Protein AF-A0A2V5XDL8-F1 (afdb_monomer_lite)

pLDDT: mean 75.23, std 17.8, range [39.53, 91.25]

Secondary structure (DSSP, 8-state):
------------------------------B-S-GGG----HHHHHHS-HHHHHHHTEEEEEEETTEEEEEESS---HHHHHHHHHHHSSEEEEEE--HHHHHHHHHHH-

Foldseek 3Di:
DDDDDDDDDDDPDPDDPPDPVDDDPPPPQAAPPALPPQAADVLQVVLDDLVLCVVQLKAFRDDDPQETEIEHQDPDPVVNQVVSCVSRVGHYDYHHYDSVNSVVVSVVND

Radius of gyration: 21.86 Å; chains: 1; bounding box: 65×61×32 Å

Sequence (110 aa):
MSNFEENSEENRGQMLRDRGFLGERAGTERRLERLAKLNVSPEALRALPSDFVRNHHILPFEVSNGTIHIATAEPGNQRVIDDIRLLSGLEVQESVASASEILEKIAECY

Structure (mmCIF, N/CA/C/O backbone):
data_AF-A0A2V5XDL8-F1
#
_entry.id   AF-A0A2V5XDL8-F1
#
loop_
_atom_site.group_PDB
_atom_site.id
_atom_site.type_symbol
_atom_site.label_atom_id
_atom_site.label_alt_id
_atom_site.label_comp_id
_atom_site.label_asym_id
_atom_site.label_entity_id
_atom_site.label_seq_id
_atom_site.pdbx_PDB_ins_code
_atom_site.Cartn_x
_atom_site.Cartn_y
_atom_site.Cartn_z
_atom_site.occupancy
_atom_site.B_iso_or_equiv
_atom_site.auth_seq_id
_atom_site.auth_comp_id
_atom_site.auth_asym_id
_atom_site.auth_atom_id
_atom_site.pdbx_PDB_model_num
ATOM 1 N N . MET A 1 1 ? -54.964 -47.892 16.749 1.00 41.00 1 MET A N 1
ATOM 2 C CA . MET A 1 1 ? -54.510 -47.479 15.407 1.00 41.00 1 MET A CA 1
ATOM 3 C C . MET A 1 1 ? -53.911 -46.086 15.586 1.00 41.00 1 MET A C 1
ATOM 5 O O . MET A 1 1 ? -54.601 -45.109 15.371 1.00 41.00 1 MET A O 1
ATOM 9 N N . SER A 1 2 ? -52.783 -45.897 16.273 1.00 40.91 2 SER A N 1
ATOM 10 C CA . SER A 1 2 ? -51.450 -46.488 16.076 1.00 40.91 2 SER A CA 1
ATOM 11 C C . SER A 1 2 ? -50.926 -46.176 14.681 1.00 40.91 2 SER A C 1
ATOM 13 O O . SER A 1 2 ? -51.146 -46.986 13.799 1.00 40.91 2 SER A O 1
ATOM 15 N N . ASN A 1 3 ? -50.257 -45.034 14.519 1.00 43.91 3 ASN A N 1
ATOM 16 C CA . ASN A 1 3 ? -49.145 -44.884 13.583 1.00 43.91 3 ASN A CA 1
ATOM 17 C C . ASN A 1 3 ? -48.053 -44.092 14.309 1.00 43.91 3 ASN A C 1
ATOM 19 O O . ASN A 1 3 ? -48.079 -42.869 14.411 1.00 43.91 3 ASN A O 1
ATOM 23 N N . PHE A 1 4 ? -47.172 -44.879 14.920 1.00 47.06 4 PHE A N 1
ATOM 24 C CA . PHE A 1 4 ? -45.780 -44.554 15.173 1.00 47.06 4 PHE A CA 1
ATOM 25 C C . PHE A 1 4 ? -45.125 -44.317 13.812 1.00 47.06 4 PHE A C 1
ATOM 27 O O . PHE A 1 4 ? -45.258 -45.180 12.952 1.00 47.06 4 PHE A O 1
ATOM 34 N N . GLU A 1 5 ? -44.416 -43.209 13.642 1.00 53.72 5 GLU A N 1
ATOM 35 C CA . GLU A 1 5 ? -43.212 -43.171 12.812 1.00 53.72 5 GLU A CA 1
ATOM 36 C C . GLU A 1 5 ? -42.315 -42.057 13.352 1.00 53.72 5 GLU A C 1
ATOM 38 O O . GLU A 1 5 ? -42.451 -40.865 13.082 1.00 53.72 5 GLU A O 1
ATOM 43 N N . GLU A 1 6 ? -41.463 -42.518 14.255 1.00 49.81 6 GLU A N 1
ATOM 44 C CA . GLU A 1 6 ? -40.260 -41.889 14.752 1.00 49.81 6 GLU A CA 1
ATOM 45 C C . GLU A 1 6 ? -39.257 -41.812 13.593 1.00 49.81 6 GLU A C 1
ATOM 47 O O . GLU A 1 6 ? -38.938 -42.823 12.976 1.00 49.81 6 GLU A O 1
ATOM 52 N N . ASN A 1 7 ? -38.771 -40.613 13.282 1.00 44.28 7 ASN A N 1
ATOM 53 C CA . ASN A 1 7 ? -37.457 -40.445 12.671 1.00 44.28 7 ASN A CA 1
ATOM 54 C C . ASN A 1 7 ? -36.854 -39.151 13.217 1.00 44.28 7 ASN A C 1
ATOM 56 O O . ASN A 1 7 ? -36.918 -38.069 12.633 1.00 44.28 7 ASN A O 1
ATOM 60 N N . SER A 1 8 ? -36.335 -39.294 14.432 1.00 54.25 8 SER A N 1
ATOM 61 C CA . SER A 1 8 ? -35.201 -38.520 14.900 1.00 54.25 8 SER A CA 1
ATOM 62 C C . SER A 1 8 ? -34.010 -38.953 14.054 1.00 54.25 8 SER A C 1
ATOM 64 O O . SER A 1 8 ? -33.738 -40.142 13.978 1.00 54.25 8 SER A O 1
ATOM 66 N N . GLU A 1 9 ? -33.334 -38.019 13.398 1.00 52.06 9 GLU A N 1
ATOM 67 C CA . GLU A 1 9 ? -31.924 -37.736 13.662 1.00 52.06 9 GLU A CA 1
ATOM 68 C C . GLU A 1 9 ? -31.346 -36.783 12.607 1.00 52.06 9 GLU A C 1
ATOM 70 O O . GLU A 1 9 ? -31.618 -36.856 11.414 1.00 52.06 9 GLU A O 1
ATOM 75 N N . GLU A 1 10 ? -30.513 -35.881 13.121 1.00 54.47 10 GLU A N 1
ATOM 76 C CA . GLU A 1 10 ? -29.357 -35.345 12.410 1.00 54.47 10 GLU A CA 1
ATOM 77 C C . GLU A 1 10 ? -29.600 -34.291 11.320 1.00 54.47 10 GLU A C 1
ATOM 79 O O . GLU A 1 10 ? -29.394 -34.490 10.129 1.00 54.47 10 GLU A O 1
ATOM 84 N N . ASN A 1 11 ? -29.877 -33.061 11.760 1.00 46.41 11 ASN A N 1
ATOM 85 C CA . ASN A 1 11 ? -29.299 -31.907 11.067 1.00 46.41 11 ASN A CA 1
ATOM 86 C C . ASN A 1 11 ? -28.782 -30.860 12.064 1.00 46.41 11 ASN A C 1
ATOM 88 O O . ASN A 1 11 ? -29.217 -29.709 12.110 1.00 46.41 11 ASN A O 1
ATOM 92 N N . ARG A 1 12 ? -27.853 -31.292 12.927 1.00 51.44 12 ARG A N 1
ATOM 93 C CA . ARG A 1 12 ? -26.982 -30.394 13.692 1.00 51.44 12 ARG A CA 1
ATOM 94 C C . ARG A 1 12 ? -25.784 -30.043 12.818 1.00 51.44 12 ARG A C 1
ATOM 96 O O . ARG A 1 12 ? -24.790 -30.752 12.795 1.00 51.44 12 ARG A O 1
ATOM 103 N N . GLY A 1 13 ? -25.902 -28.929 12.111 1.00 48.47 13 GLY A N 1
ATOM 104 C CA . GLY A 1 13 ? -24.835 -28.410 11.266 1.00 48.47 13 GLY A CA 1
ATOM 105 C C . GLY A 1 13 ? -25.162 -27.027 10.730 1.00 48.47 13 GLY A C 1
ATOM 106 O O . GLY A 1 13 ? -25.038 -26.791 9.534 1.00 48.47 13 GLY A O 1
ATOM 107 N N . GLN A 1 14 ? -25.612 -26.103 11.588 1.00 48.81 14 GLN A N 1
ATOM 108 C CA . GLN A 1 14 ? -25.700 -24.687 11.220 1.00 48.81 14 GLN A CA 1
ATOM 109 C C . GLN A 1 14 ? -24.269 -24.130 11.134 1.00 48.81 14 GLN A C 1
ATOM 111 O O . GLN A 1 14 ? -23.758 -23.487 12.047 1.00 48.81 14 GLN A O 1
ATOM 116 N N . MET A 1 15 ? -23.603 -24.465 10.033 1.00 47.53 15 MET A N 1
ATOM 117 C CA . MET A 1 15 ? -22.288 -23.994 9.646 1.00 47.53 15 MET A CA 1
ATOM 118 C C . MET A 1 15 ? -22.423 -22.524 9.234 1.00 47.53 15 MET A C 1
ATOM 120 O O . MET A 1 15 ? -23.176 -22.182 8.323 1.00 47.53 15 MET A O 1
ATOM 124 N N . LEU A 1 16 ? -21.763 -21.674 10.017 1.00 50.50 16 LEU A N 1
ATOM 125 C CA . LEU A 1 16 ? -21.296 -20.313 9.749 1.00 50.50 16 LEU A CA 1
ATOM 126 C C . LEU A 1 16 ? -21.682 -19.769 8.359 1.00 50.50 16 LEU A C 1
ATOM 128 O O . LEU A 1 16 ? -21.070 -20.099 7.342 1.00 50.50 16 LEU A O 1
ATOM 132 N N . ARG A 1 17 ? -22.697 -18.895 8.330 1.00 45.91 17 ARG A N 1
ATOM 133 C CA . ARG A 1 17 ? -22.994 -18.026 7.184 1.00 45.91 17 ARG A CA 1
ATOM 134 C C . ARG A 1 17 ? -21.937 -16.927 7.114 1.00 45.91 17 ARG A C 1
ATOM 136 O O . ARG A 1 17 ? -22.207 -15.790 7.469 1.00 45.91 17 ARG A O 1
ATOM 143 N N . ASP A 1 18 ? -20.758 -17.282 6.635 1.00 48.53 18 ASP A N 1
ATOM 144 C CA . ASP A 1 18 ? -19.711 -16.325 6.291 1.00 48.53 18 ASP A CA 1
ATOM 145 C C . ASP A 1 18 ? -19.271 -16.571 4.854 1.00 48.53 18 ASP A C 1
ATOM 147 O O . ASP A 1 18 ? -18.188 -17.075 4.588 1.00 48.53 18 ASP A O 1
ATOM 151 N N . ARG A 1 19 ? -20.176 -16.313 3.904 1.00 49.19 19 ARG A N 1
ATOM 152 C CA . ARG A 1 19 ? -19.825 -16.142 2.486 1.00 49.19 19 ARG A CA 1
ATOM 153 C C . ARG A 1 19 ? -20.785 -15.169 1.823 1.00 49.19 19 ARG A C 1
ATOM 155 O O . ARG A 1 19 ? -21.603 -15.543 0.989 1.00 49.19 19 ARG A O 1
ATOM 162 N N . GLY A 1 20 ? -20.624 -13.900 2.172 1.00 39.53 20 GLY A N 1
ATOM 163 C CA . GLY A 1 20 ? -20.898 -12.794 1.260 1.00 39.53 20 GLY A CA 1
ATOM 164 C C . GLY A 1 20 ? -19.712 -12.560 0.320 1.00 39.53 20 GLY A C 1
ATOM 165 O O . GLY A 1 20 ? -19.257 -11.436 0.203 1.00 39.53 20 GLY A O 1
ATOM 166 N N . PHE A 1 21 ? -19.172 -13.607 -0.315 1.00 49.22 21 PHE A N 1
ATOM 167 C CA . PHE A 1 21 ? -18.234 -13.448 -1.431 1.00 49.22 21 PHE A CA 1
ATOM 168 C C . PHE A 1 21 ? -19.064 -13.336 -2.712 1.00 49.22 21 PHE A C 1
ATOM 170 O O . PHE A 1 21 ? -19.317 -14.330 -3.394 1.00 49.22 21 PHE A O 1
ATOM 177 N N . LEU A 1 22 ? -19.563 -12.133 -2.994 1.00 49.00 22 LEU A N 1
ATOM 178 C CA . LEU A 1 22 ? -20.271 -11.823 -4.232 1.00 49.00 22 LEU A CA 1
ATOM 179 C C . LEU A 1 22 ? -19.849 -10.453 -4.759 1.00 49.00 22 LEU A C 1
ATOM 181 O O . LEU A 1 22 ? -20.210 -9.437 -4.181 1.00 49.00 22 LEU A O 1
ATOM 185 N N . GLY A 1 23 ? -19.197 -10.488 -5.925 1.00 43.94 23 GLY A N 1
ATOM 186 C CA . GLY A 1 23 ? -19.016 -9.362 -6.844 1.00 43.94 23 GLY A CA 1
ATOM 187 C C . GLY A 1 23 ? -17.878 -8.434 -6.419 1.00 43.94 23 GLY A C 1
ATOM 188 O O . GLY A 1 23 ? -17.832 -7.997 -5.291 1.00 43.94 23 GLY A O 1
ATOM 189 N N . GLU A 1 24 ? -16.900 -8.104 -7.248 1.00 45.88 24 GLU A N 1
ATOM 190 C CA . GLU A 1 24 ? -17.015 -7.828 -8.670 1.00 45.88 24 GLU A CA 1
ATOM 191 C C . GLU A 1 24 ? -15.778 -8.326 -9.413 1.00 45.88 24 GLU A C 1
ATOM 193 O O . GLU A 1 24 ? -14.630 -8.091 -9.045 1.00 45.88 24 GLU A O 1
ATOM 198 N N . ARG A 1 25 ? -16.032 -9.007 -10.528 1.00 48.03 25 ARG A N 1
ATOM 199 C CA . ARG A 1 25 ? -15.031 -9.263 -11.555 1.00 48.03 25 ARG A CA 1
ATOM 200 C C . ARG A 1 25 ? -14.711 -7.924 -12.216 1.00 48.03 25 ARG A C 1
ATOM 202 O O . ARG A 1 25 ? -15.291 -7.595 -13.243 1.00 48.03 25 ARG A O 1
ATOM 209 N N . ALA A 1 26 ? -13.801 -7.165 -11.632 1.00 48.53 26 ALA A N 1
ATOM 210 C CA . ALA A 1 26 ? -13.203 -6.010 -12.280 1.00 48.53 26 ALA A CA 1
ATOM 211 C C . ALA A 1 26 ? -11.687 -6.047 -12.090 1.00 48.53 26 ALA A C 1
ATOM 213 O O . ALA A 1 26 ? -11.071 -5.078 -11.666 1.00 48.53 26 ALA A O 1
ATOM 214 N N . GLY A 1 27 ? -11.067 -7.164 -12.479 1.00 48.28 27 GLY A N 1
ATOM 215 C CA . GLY A 1 27 ? -9.654 -7.197 -12.857 1.00 48.28 27 GLY A CA 1
ATOM 216 C C . GLY A 1 27 ? -9.436 -6.431 -14.165 1.00 48.28 27 GLY A C 1
ATOM 217 O O . GLY A 1 27 ? -8.947 -6.984 -15.140 1.00 48.28 27 GLY A O 1
ATOM 218 N N . THR A 1 28 ? -9.882 -5.176 -14.236 1.00 48.31 28 THR A N 1
ATOM 219 C CA . THR A 1 28 ? -9.284 -4.226 -15.164 1.00 48.31 28 THR A CA 1
ATOM 220 C C . THR A 1 28 ? -8.019 -3.781 -14.466 1.00 48.31 28 THR A C 1
ATOM 222 O O . THR A 1 28 ? -8.101 -2.997 -13.520 1.00 48.31 28 THR A O 1
ATOM 225 N N . GLU A 1 29 ? -6.878 -4.324 -14.881 1.00 50.91 29 GLU A N 1
ATOM 226 C CA . GLU A 1 29 ? -5.562 -3.816 -14.509 1.00 50.91 29 GLU A CA 1
ATOM 227 C C . GLU A 1 29 ? -5.537 -2.327 -14.877 1.00 50.91 29 GLU A C 1
ATOM 229 O O . GLU A 1 29 ? -5.271 -1.941 -16.018 1.00 50.91 29 GLU A O 1
ATOM 234 N N . ARG A 1 30 ? -5.931 -1.460 -13.937 1.00 54.94 30 ARG A N 1
ATOM 235 C CA . ARG A 1 30 ? -5.886 -0.022 -14.152 1.00 54.94 30 ARG A CA 1
ATOM 236 C C . ARG A 1 30 ? -4.422 0.342 -14.102 1.00 54.94 30 ARG A C 1
ATOM 238 O O . ARG A 1 30 ? -3.817 0.420 -13.036 1.00 54.94 30 ARG A O 1
ATOM 245 N N . ARG A 1 31 ? -3.848 0.530 -15.286 1.00 58.75 31 ARG A N 1
ATOM 246 C CA . ARG A 1 31 ? -2.531 1.125 -15.420 1.00 58.75 31 ARG A CA 1
ATOM 247 C C . ARG A 1 31 ? -2.632 2.564 -14.938 1.00 58.75 31 ARG A C 1
ATOM 249 O O . ARG A 1 31 ? -3.303 3.391 -15.555 1.00 58.75 31 ARG A O 1
ATOM 256 N N . LEU A 1 32 ? -1.996 2.848 -13.811 1.00 65.25 32 LEU A N 1
ATOM 257 C CA . LEU A 1 32 ? -1.888 4.209 -13.317 1.00 65.25 32 LEU A CA 1
ATOM 258 C C . LEU A 1 32 ? -0.776 4.882 -14.119 1.00 65.25 32 LEU A C 1
ATOM 260 O O . LEU A 1 32 ? 0.399 4.611 -13.909 1.00 65.25 32 LEU A O 1
ATOM 264 N N . GLU A 1 33 ? -1.143 5.728 -15.081 1.00 58.47 33 GLU A N 1
ATOM 265 C CA . GLU A 1 33 ? -0.155 6.402 -15.933 1.00 58.47 33 GLU A CA 1
ATOM 266 C C . GLU A 1 33 ? 0.699 7.418 -15.161 1.00 58.47 33 GLU A C 1
ATOM 268 O O . GLU A 1 33 ? 1.776 7.778 -15.630 1.00 58.47 33 GLU A O 1
ATOM 273 N N . ARG A 1 34 ? 0.207 7.919 -14.014 1.00 66.31 34 ARG A N 1
ATOM 274 C CA . ARG A 1 34 ? 0.910 8.893 -13.163 1.00 66.31 34 ARG A CA 1
ATOM 275 C C . ARG A 1 34 ? 0.522 8.753 -11.690 1.00 66.31 34 ARG A C 1
ATOM 277 O O . ARG A 1 34 ? -0.495 9.310 -11.270 1.00 66.31 34 ARG A O 1
ATOM 284 N N . LEU A 1 35 ? 1.372 8.120 -10.884 1.00 70.50 35 LEU A N 1
ATOM 285 C CA . LEU A 1 35 ? 1.200 8.083 -9.421 1.00 70.50 35 LEU A CA 1
ATOM 286 C C . LEU A 1 35 ? 1.468 9.443 -8.768 1.00 70.50 35 LEU A C 1
ATOM 288 O O . LEU A 1 35 ? 0.868 9.775 -7.750 1.00 70.50 35 LEU A O 1
ATOM 292 N N . ALA A 1 36 ? 2.310 10.277 -9.383 1.00 63.75 36 ALA A N 1
ATOM 293 C CA . ALA A 1 36 ? 2.681 11.585 -8.839 1.00 63.75 36 ALA A CA 1
ATOM 294 C C . ALA A 1 36 ? 1.476 12.513 -8.571 1.00 63.75 36 ALA A C 1
ATOM 296 O O . ALA A 1 36 ? 1.496 13.301 -7.627 1.00 63.75 36 ALA A O 1
ATOM 297 N N . LYS A 1 37 ? 0.413 12.414 -9.386 1.00 68.50 37 LYS A N 1
ATOM 298 C CA . LYS A 1 37 ? -0.825 13.209 -9.251 1.00 68.50 37 LYS A CA 1
ATOM 299 C C . LYS A 1 37 ? -1.943 12.481 -8.502 1.00 68.50 37 LYS A C 1
ATOM 301 O O . LYS A 1 37 ? -3.034 13.031 -8.368 1.00 68.50 37 LYS A O 1
ATOM 306 N N . LEU A 1 38 ? -1.697 11.248 -8.076 1.00 76.81 38 LEU A N 1
ATOM 307 C CA . LEU A 1 38 ? -2.680 10.445 -7.373 1.00 76.81 38 LEU A CA 1
ATOM 308 C C . LEU A 1 38 ? -2.895 11.038 -5.982 1.00 76.81 38 LEU A C 1
ATOM 310 O O . LEU A 1 38 ? -1.937 11.272 -5.241 1.00 76.81 38 LEU A O 1
ATOM 314 N N . ASN A 1 39 ? -4.154 11.308 -5.648 1.00 76.69 39 ASN A N 1
ATOM 315 C CA . ASN A 1 39 ? -4.504 11.767 -4.317 1.00 76.69 39 ASN A CA 1
ATOM 316 C C . ASN A 1 39 ? -4.576 10.549 -3.400 1.00 76.69 39 ASN A C 1
ATOM 318 O O . ASN A 1 39 ? -5.433 9.689 -3.589 1.00 76.69 39 ASN A O 1
ATOM 322 N N . VAL A 1 40 ? -3.654 10.470 -2.447 1.00 85.69 40 VAL A N 1
ATOM 323 C CA . VAL A 1 40 ? -3.587 9.355 -1.510 1.00 85.69 40 VAL A CA 1
ATOM 324 C C . VAL A 1 40 ? -4.470 9.664 -0.308 1.00 85.69 40 VAL A C 1
ATOM 326 O O . VAL A 1 40 ? -4.230 10.619 0.433 1.00 85.69 40 VAL A O 1
ATOM 329 N N . SER A 1 41 ? -5.500 8.852 -0.110 1.00 85.31 41 SER A N 1
ATOM 330 C CA . SER A 1 41 ? -6.378 8.958 1.045 1.00 85.31 41 SER A CA 1
ATOM 331 C C . SER A 1 41 ? -5.627 8.539 2.313 1.00 85.31 41 SER A C 1
ATOM 333 O O . SER A 1 41 ? -5.078 7.438 2.369 1.00 85.31 41 SER A O 1
ATOM 335 N N . PRO A 1 42 ? -5.639 9.350 3.385 1.00 85.06 42 PRO A N 1
ATOM 336 C CA . PRO A 1 42 ? -4.933 9.018 4.621 1.00 85.06 42 PRO A CA 1
ATOM 337 C C . PRO A 1 42 ? -5.527 7.793 5.334 1.00 85.06 42 PRO A C 1
ATOM 339 O O . PRO A 1 42 ? -4.865 7.181 6.163 1.00 85.06 42 PRO A O 1
ATOM 342 N N . GLU A 1 43 ? -6.769 7.416 5.021 1.00 87.94 43 GLU A N 1
ATOM 343 C CA . GLU A 1 43 ? -7.351 6.134 5.429 1.00 87.94 43 GLU A CA 1
ATOM 344 C C . GLU A 1 43 ? -6.607 4.943 4.814 1.00 87.94 43 GLU A C 1
ATOM 346 O O . GLU A 1 43 ? -6.276 4.008 5.534 1.00 87.94 43 GLU A O 1
ATOM 351 N N . ALA A 1 44 ? -6.253 5.023 3.529 1.00 88.81 44 ALA A N 1
ATOM 352 C CA . ALA A 1 44 ? -5.490 3.988 2.838 1.00 88.81 44 ALA A CA 1
ATOM 353 C C . ALA A 1 44 ? -4.086 3.833 3.441 1.00 88.81 44 ALA A C 1
ATOM 355 O O . ALA A 1 44 ? -3.636 2.717 3.686 1.00 88.81 44 ALA A O 1
ATOM 356 N N . LEU A 1 45 ? -3.433 4.950 3.778 1.00 88.06 45 LEU A N 1
ATOM 357 C CA . LEU A 1 45 ? -2.129 4.934 4.448 1.00 88.06 45 LEU A CA 1
ATOM 358 C C . LEU A 1 45 ? -2.180 4.310 5.844 1.00 88.06 45 LEU A C 1
ATOM 360 O O . LEU A 1 45 ? -1.232 3.656 6.264 1.00 88.06 45 LEU A O 1
ATOM 364 N N . ARG A 1 46 ? -3.280 4.510 6.578 1.00 87.81 46 ARG A N 1
ATOM 365 C CA . ARG A 1 46 ? -3.475 3.908 7.906 1.00 87.81 46 ARG A CA 1
ATOM 366 C C . ARG A 1 46 ? -3.906 2.447 7.846 1.00 87.81 46 ARG A C 1
ATOM 368 O O . ARG A 1 46 ? -3.744 1.747 8.840 1.00 87.81 46 ARG A O 1
ATOM 375 N N . ALA A 1 47 ? -4.459 2.001 6.721 1.00 87.94 47 ALA A N 1
ATOM 376 C CA . ALA A 1 47 ? -4.905 0.626 6.543 1.00 87.94 47 ALA A CA 1
ATOM 377 C C . ALA A 1 47 ? -3.736 -0.367 6.472 1.00 87.94 47 ALA A C 1
ATOM 379 O O . ALA A 1 47 ? -3.930 -1.543 6.771 1.00 87.94 47 ALA A O 1
ATOM 380 N N . LEU A 1 48 ? -2.533 0.093 6.101 1.00 87.88 48 LEU A N 1
ATOM 381 C CA . LEU A 1 48 ? -1.335 -0.740 6.031 1.00 87.88 48 LEU A CA 1
ATOM 382 C C . LEU A 1 48 ? -0.154 -0.135 6.805 1.00 87.88 48 LEU A C 1
ATOM 384 O O . LEU A 1 48 ? 0.097 1.068 6.705 1.00 87.88 48 LEU A O 1
ATOM 388 N N . PRO A 1 49 ? 0.622 -0.959 7.535 1.00 87.88 49 PRO A N 1
ATOM 389 C CA . PRO A 1 49 ? 1.860 -0.515 8.167 1.00 87.88 49 PRO A CA 1
ATOM 390 C C . PRO A 1 49 ? 2.887 -0.026 7.137 1.00 87.88 49 PRO A C 1
ATOM 392 O O . PRO A 1 49 ? 3.063 -0.644 6.085 1.00 87.88 49 PRO A O 1
ATOM 395 N N . SER A 1 50 ? 3.635 1.026 7.475 1.00 86.50 50 SER A N 1
ATOM 396 C CA . SER A 1 50 ? 4.698 1.582 6.624 1.00 86.50 50 SER A CA 1
ATOM 397 C C . SER A 1 50 ? 5.773 0.552 6.260 1.00 86.50 50 SER A C 1
ATOM 399 O O . SER A 1 50 ? 6.228 0.518 5.117 1.00 86.50 50 SER A O 1
ATOM 401 N N . ASP A 1 51 ? 6.156 -0.315 7.201 1.00 88.25 51 ASP A N 1
ATOM 402 C CA . ASP A 1 51 ? 7.128 -1.389 6.964 1.00 88.25 51 ASP A CA 1
ATOM 403 C C . ASP A 1 51 ? 6.629 -2.400 5.925 1.00 88.25 51 ASP A C 1
ATOM 405 O O . ASP A 1 51 ? 7.396 -2.835 5.070 1.00 88.25 51 ASP A O 1
ATOM 409 N N . PHE A 1 52 ? 5.334 -2.736 5.952 1.00 89.31 52 PHE A N 1
ATOM 410 C CA . PHE A 1 52 ? 4.727 -3.648 4.980 1.00 89.31 52 PHE A CA 1
ATOM 411 C C . PHE A 1 52 ? 4.737 -3.029 3.578 1.00 89.31 52 PHE A C 1
ATOM 413 O O . PHE A 1 52 ? 5.207 -3.640 2.620 1.00 89.31 52 PHE A O 1
ATOM 420 N N . VAL A 1 53 ? 4.284 -1.779 3.479 1.00 89.81 53 VAL A N 1
ATOM 421 C CA . VAL A 1 53 ? 4.263 -0.987 2.241 1.00 89.81 53 VAL A CA 1
ATOM 422 C C . VAL A 1 53 ? 5.656 -0.896 1.613 1.00 89.81 53 VAL A C 1
ATOM 424 O O . VAL A 1 53 ? 5.811 -1.135 0.414 1.00 89.81 53 VAL A O 1
ATOM 427 N N . ARG A 1 54 ? 6.686 -0.613 2.419 1.00 86.38 54 ARG A N 1
ATOM 428 C CA . ARG A 1 54 ? 8.078 -0.514 1.954 1.00 86.38 54 ARG A CA 1
ATOM 429 C C . ARG A 1 54 ? 8.668 -1.870 1.570 1.00 86.38 54 ARG A C 1
ATOM 431 O O . ARG A 1 54 ? 9.290 -1.958 0.519 1.00 86.38 54 ARG A O 1
ATOM 438 N N . ASN A 1 55 ? 8.446 -2.919 2.364 1.00 88.50 55 ASN A N 1
ATOM 439 C CA . ASN A 1 55 ? 8.986 -4.254 2.082 1.00 88.50 55 ASN A CA 1
ATOM 440 C C . ASN A 1 55 ? 8.398 -4.881 0.818 1.00 88.50 55 ASN A C 1
ATOM 442 O O . ASN A 1 55 ? 9.108 -5.562 0.082 1.00 88.50 55 ASN A O 1
ATOM 446 N N . HIS A 1 56 ? 7.103 -4.674 0.584 1.00 87.12 56 HIS A N 1
ATOM 447 C CA . HIS A 1 56 ? 6.410 -5.260 -0.557 1.00 87.12 56 HIS A CA 1
ATOM 448 C C . HIS A 1 56 ? 6.347 -4.327 -1.773 1.00 87.12 56 HIS A C 1
ATOM 450 O O . HIS A 1 56 ? 5.893 -4.759 -2.827 1.00 87.12 56 HIS A O 1
ATOM 456 N N . HIS A 1 57 ? 6.831 -3.085 -1.653 1.00 88.12 57 HIS A N 1
ATOM 457 C CA . HIS A 1 57 ? 6.751 -2.047 -2.687 1.00 88.12 57 HIS A CA 1
ATOM 458 C C . HIS A 1 57 ? 5.315 -1.805 -3.168 1.00 88.12 57 HIS A C 1
ATOM 460 O O . HIS A 1 57 ? 5.018 -1.842 -4.363 1.00 88.12 57 HIS A O 1
ATOM 466 N N . ILE A 1 58 ? 4.418 -1.564 -2.212 1.00 89.38 58 ILE A N 1
ATOM 467 C CA . ILE A 1 58 ? 2.984 -1.406 -2.459 1.00 89.38 58 ILE A CA 1
ATOM 468 C C . ILE A 1 58 ? 2.525 -0.084 -1.891 1.00 89.38 58 ILE A C 1
ATOM 470 O O . ILE A 1 58 ? 2.664 0.149 -0.698 1.00 89.38 58 ILE A O 1
ATOM 474 N N . LEU A 1 59 ? 1.905 0.750 -2.715 1.00 90.69 59 LEU A N 1
ATOM 475 C CA . LEU A 1 59 ? 1.328 2.009 -2.269 1.00 90.69 59 LEU A CA 1
ATOM 476 C C . LEU A 1 59 ? -0.199 1.889 -2.154 1.00 90.69 59 LEU A C 1
ATOM 478 O O . LEU A 1 59 ? -0.873 1.879 -3.186 1.00 90.69 59 LEU A O 1
ATOM 482 N N . PRO A 1 60 ? -0.776 1.863 -0.943 1.00 91.25 60 PRO A N 1
ATOM 483 C CA . PRO A 1 60 ? -2.207 2.063 -0.777 1.00 91.25 60 PRO A CA 1
ATOM 484 C C . PRO A 1 60 ? -2.552 3.528 -1.055 1.00 91.25 60 PRO A C 1
ATOM 486 O O . PRO A 1 60 ? -1.963 4.435 -0.465 1.00 91.25 60 PRO A O 1
ATOM 489 N N . PHE A 1 61 ? -3.497 3.773 -1.961 1.00 89.50 61 PHE A N 1
ATOM 490 C CA . PHE A 1 61 ? -3.844 5.138 -2.370 1.00 89.50 61 PHE A CA 1
ATOM 491 C C . PHE A 1 61 ? -5.301 5.512 -2.114 1.00 89.50 61 PHE A C 1
ATOM 493 O O . PHE A 1 61 ? -5.600 6.683 -1.910 1.00 89.50 61 PHE A O 1
ATOM 500 N N . GLU A 1 62 ? -6.216 4.550 -2.080 1.00 89.75 62 GLU A N 1
ATOM 501 C CA . GLU A 1 62 ? -7.635 4.818 -1.866 1.00 89.75 62 GLU A CA 1
ATOM 502 C C . GLU A 1 62 ? -8.282 3.658 -1.116 1.00 89.75 62 GLU A C 1
ATOM 504 O O . GLU A 1 62 ? -7.900 2.504 -1.292 1.00 89.75 62 GLU A O 1
ATOM 509 N N . VAL A 1 63 ? -9.263 3.968 -0.275 1.00 89.75 63 VAL A N 1
ATOM 510 C CA . VAL A 1 63 ? -10.177 2.984 0.305 1.00 89.75 63 VAL A CA 1
ATOM 511 C C . VAL A 1 63 ? -11.582 3.422 -0.069 1.00 89.75 63 VAL A C 1
ATOM 513 O O . VAL A 1 63 ? -11.954 4.570 0.165 1.00 89.75 63 VAL A O 1
ATOM 516 N N . SER A 1 64 ? -12.346 2.531 -0.692 1.00 86.75 64 SER A N 1
ATOM 517 C CA . SER A 1 64 ? -13.710 2.811 -1.128 1.00 86.75 64 SER A CA 1
ATOM 518 C C . SER A 1 64 ? -14.534 1.531 -1.126 1.00 86.75 64 SER A C 1
ATOM 520 O O . SER A 1 64 ? -14.044 0.474 -1.513 1.00 86.75 64 SER A O 1
ATOM 522 N N . ASN A 1 65 ? -15.788 1.604 -0.673 1.00 86.19 65 ASN A N 1
ATOM 523 C CA . ASN A 1 65 ? -16.725 0.471 -0.652 1.00 86.19 65 ASN A CA 1
ATOM 524 C C . ASN A 1 65 ? -16.171 -0.810 0.010 1.00 86.19 65 ASN A C 1
ATOM 526 O O . ASN A 1 65 ? -16.428 -1.914 -0.460 1.00 86.19 65 ASN A O 1
ATOM 530 N N . GLY A 1 66 ? -15.380 -0.684 1.081 1.00 87.44 66 GLY A N 1
ATOM 531 C CA . GLY A 1 66 ? -14.771 -1.849 1.738 1.00 87.44 66 GLY A CA 1
ATOM 532 C C . GLY A 1 66 ? -13.611 -2.483 0.956 1.00 87.44 66 GLY A C 1
ATOM 533 O O . GLY A 1 66 ? -13.195 -3.592 1.278 1.00 87.44 66 GLY A O 1
ATOM 534 N N . THR A 1 67 ? -13.095 -1.793 -0.062 1.00 89.44 67 THR A N 1
ATOM 535 C CA . THR A 1 67 ? -11.969 -2.226 -0.895 1.00 89.44 67 THR A CA 1
ATOM 536 C C . THR A 1 67 ? -10.816 -1.234 -0.770 1.00 89.44 67 THR A C 1
ATOM 538 O O . THR A 1 67 ? -11.010 -0.026 -0.916 1.00 89.44 67 THR A O 1
ATOM 541 N N . ILE A 1 68 ? -9.608 -1.730 -0.512 1.00 90.62 68 ILE A N 1
ATOM 542 C CA . ILE A 1 68 ? -8.367 -0.965 -0.581 1.00 90.62 68 ILE A CA 1
ATOM 543 C C . ILE A 1 68 ? -7.765 -1.074 -1.980 1.00 90.62 68 ILE A C 1
ATOM 545 O O . ILE A 1 68 ? -7.501 -2.158 -2.504 1.00 90.62 68 ILE A O 1
ATOM 549 N N . HIS A 1 69 ? -7.533 0.079 -2.589 1.00 91.00 69 HIS A N 1
ATOM 550 C CA . HIS A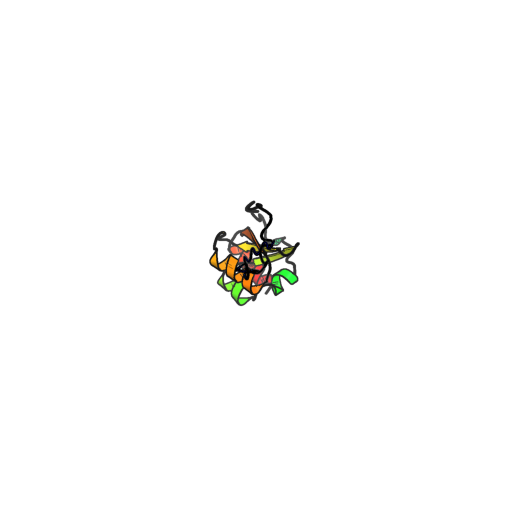 1 69 ? -6.845 0.198 -3.857 1.00 91.00 69 HIS A CA 1
ATOM 551 C C . HIS A 1 69 ? -5.357 0.406 -3.610 1.00 91.00 69 HIS A C 1
ATOM 553 O O . HIS A 1 69 ? -4.940 1.359 -2.939 1.00 91.00 69 HIS A O 1
ATOM 559 N N . ILE A 1 70 ? -4.562 -0.491 -4.183 1.00 90.56 70 ILE A N 1
ATOM 560 C CA . ILE A 1 70 ? -3.113 -0.481 -4.056 1.00 90.56 70 ILE A CA 1
ATOM 561 C C . ILE A 1 70 ? -2.448 -0.347 -5.420 1.00 90.56 70 ILE A C 1
ATOM 563 O O . ILE A 1 70 ? -2.945 -0.856 -6.422 1.00 90.56 70 ILE A O 1
ATOM 567 N N . ALA A 1 71 ? -1.308 0.330 -5.461 1.00 90.25 71 ALA A N 1
ATOM 568 C CA . ALA A 1 71 ? -0.433 0.375 -6.618 1.00 90.25 71 ALA A CA 1
ATOM 569 C C . ALA A 1 71 ? 0.793 -0.510 -6.362 1.00 90.25 71 ALA A C 1
ATOM 571 O O . ALA A 1 71 ? 1.474 -0.345 -5.351 1.00 90.25 71 ALA A O 1
ATOM 572 N N . THR A 1 72 ? 1.064 -1.437 -7.277 1.00 88.94 72 THR A N 1
ATOM 573 C CA . THR A 1 72 ? 2.199 -2.368 -7.233 1.00 88.94 72 THR A CA 1
ATOM 574 C C . THR A 1 72 ? 2.857 -2.451 -8.610 1.00 88.94 72 THR A C 1
ATOM 576 O O . THR A 1 72 ? 2.202 -2.262 -9.638 1.00 88.94 72 THR A O 1
ATOM 579 N N . ALA A 1 73 ? 4.163 -2.710 -8.646 1.00 85.75 73 ALA A N 1
ATOM 580 C CA . ALA A 1 73 ? 4.872 -2.990 -9.894 1.00 85.75 73 ALA A CA 1
ATOM 581 C C . ALA A 1 73 ? 4.699 -4.446 -10.346 1.00 85.75 73 ALA A C 1
ATOM 583 O O . ALA A 1 73 ? 4.811 -4.741 -11.534 1.00 85.75 73 ALA A O 1
ATOM 584 N N . GLU A 1 74 ? 4.393 -5.338 -9.403 1.00 83.38 74 GLU A N 1
ATOM 585 C CA . GLU A 1 74 ? 4.248 -6.775 -9.616 1.00 83.38 74 GLU A CA 1
ATOM 586 C C . GLU A 1 74 ? 2.880 -7.220 -9.070 1.00 83.38 74 GLU A C 1
ATOM 588 O O . GLU A 1 74 ? 2.777 -7.585 -7.894 1.00 83.38 74 GLU A O 1
ATOM 593 N N . PRO A 1 75 ? 1.803 -7.124 -9.876 1.00 84.56 75 PRO A N 1
ATOM 594 C CA . PRO A 1 75 ? 0.475 -7.593 -9.481 1.00 84.56 75 PRO A CA 1
ATOM 595 C C . PRO A 1 75 ? 0.395 -9.126 -9.457 1.00 84.56 75 PRO A C 1
ATOM 597 O O . PRO A 1 75 ? 1.182 -9.819 -10.106 1.00 84.56 75 PRO A O 1
ATOM 600 N N . GLY A 1 76 ? -0.610 -9.663 -8.764 1.00 80.94 76 GLY A N 1
ATOM 601 C CA . GLY A 1 76 ? -0.915 -11.097 -8.778 1.00 80.94 76 GLY A CA 1
ATOM 602 C C . GLY A 1 76 ? -0.149 -11.913 -7.738 1.00 80.94 76 GLY A C 1
ATOM 603 O O . GLY A 1 76 ? -0.150 -13.147 -7.781 1.00 80.94 76 GLY A O 1
ATOM 604 N N . ASN A 1 77 ? 0.492 -11.254 -6.772 1.00 85.12 77 ASN A N 1
ATOM 605 C CA . ASN A 1 77 ? 1.082 -11.942 -5.634 1.00 85.12 77 ASN A CA 1
ATOM 606 C C . ASN A 1 77 ? -0.007 -12.281 -4.604 1.00 85.12 77 ASN A C 1
ATOM 608 O O . ASN A 1 77 ? -0.310 -11.493 -3.713 1.00 85.12 77 ASN A O 1
ATOM 612 N N . GLN A 1 78 ? -0.572 -13.488 -4.701 1.00 86.25 78 GLN A N 1
ATOM 613 C CA . GLN A 1 78 ? -1.680 -13.909 -3.836 1.00 86.25 78 GLN A CA 1
ATOM 614 C C . GLN A 1 78 ? -1.365 -13.800 -2.335 1.00 86.25 78 GLN A C 1
ATOM 616 O O . GLN A 1 78 ? -2.237 -13.423 -1.564 1.00 86.25 78 GLN A O 1
ATOM 621 N N . ARG A 1 79 ? -0.118 -14.064 -1.915 1.00 88.69 79 ARG A N 1
ATOM 622 C CA . ARG A 1 79 ? 0.265 -13.958 -0.494 1.00 88.69 79 ARG A CA 1
ATOM 623 C C . ARG A 1 79 ? 0.140 -12.531 0.019 1.00 88.69 79 ARG A C 1
ATOM 625 O O . ARG A 1 79 ? -0.417 -12.307 1.080 1.00 88.69 79 ARG A O 1
ATOM 632 N N . VAL A 1 80 ? 0.626 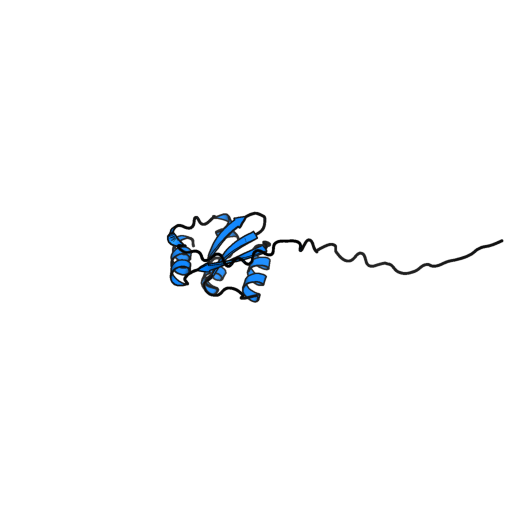-11.579 -0.770 1.00 88.75 80 VAL A N 1
ATOM 633 C CA . VAL A 1 80 ? 0.532 -10.151 -0.463 1.00 88.75 80 VAL A CA 1
ATOM 634 C C . VAL A 1 80 ? -0.926 -9.713 -0.377 1.00 88.75 80 VAL A C 1
ATOM 636 O O . VAL A 1 80 ? -1.291 -8.982 0.536 1.00 88.75 80 VAL A O 1
ATOM 639 N N . ILE A 1 81 ? -1.759 -10.165 -1.314 1.00 89.31 81 ILE A N 1
ATOM 640 C CA . ILE A 1 81 ? -3.193 -9.865 -1.318 1.00 89.31 81 ILE A CA 1
ATOM 641 C C . ILE A 1 81 ? -3.842 -10.380 -0.030 1.00 89.31 81 ILE A C 1
ATOM 643 O O . ILE A 1 81 ? -4.564 -9.633 0.628 1.00 89.31 81 ILE A O 1
ATOM 647 N N . ASP A 1 82 ? -3.563 -11.627 0.352 1.00 89.88 82 ASP A N 1
ATOM 648 C CA . ASP A 1 82 ? -4.107 -12.235 1.568 1.00 89.88 82 ASP A CA 1
ATOM 649 C C . ASP A 1 82 ? -3.608 -11.522 2.838 1.00 89.88 82 ASP A C 1
ATOM 651 O O . ASP A 1 82 ? -4.403 -11.255 3.740 1.00 89.88 82 ASP A O 1
ATOM 655 N N . ASP A 1 83 ? -2.329 -11.135 2.891 1.00 91.19 83 ASP A N 1
ATOM 656 C CA . ASP A 1 83 ? -1.755 -10.374 4.006 1.00 91.19 83 ASP A CA 1
ATOM 657 C C . ASP A 1 83 ? -2.407 -8.989 4.137 1.00 91.19 83 ASP A C 1
ATOM 659 O O . ASP A 1 83 ? -2.786 -8.578 5.233 1.00 91.19 83 ASP A O 1
ATOM 663 N N . ILE A 1 84 ? -2.612 -8.275 3.024 1.00 90.12 84 ILE A N 1
ATOM 664 C CA . ILE A 1 84 ? -3.299 -6.974 3.016 1.00 90.12 84 ILE A CA 1
ATOM 665 C C . ILE A 1 84 ? -4.742 -7.129 3.487 1.00 90.12 84 ILE A C 1
ATOM 667 O O . ILE A 1 84 ? -5.204 -6.317 4.291 1.00 90.12 84 ILE A O 1
ATOM 671 N N . ARG A 1 85 ? -5.453 -8.169 3.037 1.00 90.12 85 ARG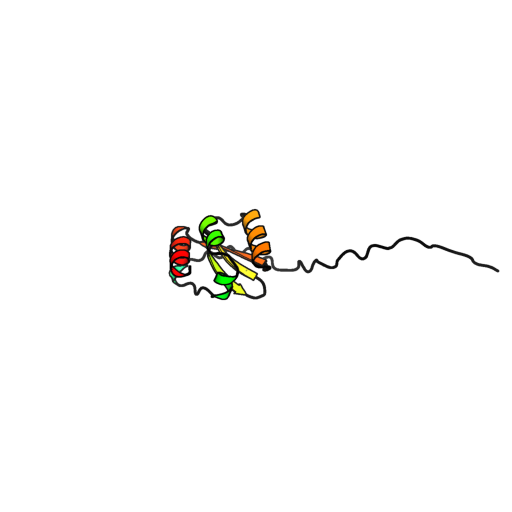 A N 1
ATOM 672 C CA . ARG A 1 85 ? -6.819 -8.473 3.497 1.00 90.12 85 ARG A CA 1
ATOM 673 C C . ARG A 1 85 ? -6.852 -8.743 4.995 1.00 90.12 85 ARG A C 1
ATOM 675 O O . ARG A 1 85 ? -7.736 -8.242 5.679 1.00 90.12 85 ARG A O 1
ATOM 682 N N . LEU A 1 86 ? -5.881 -9.489 5.518 1.00 90.31 86 LEU A N 1
ATOM 683 C CA . LEU A 1 86 ? -5.790 -9.798 6.944 1.00 90.31 86 LEU A CA 1
ATOM 684 C C . LEU A 1 86 ? -5.465 -8.558 7.790 1.00 90.31 86 LEU A C 1
ATOM 686 O O . LEU A 1 86 ? -6.027 -8.392 8.870 1.00 90.31 86 LEU A O 1
ATOM 690 N N . LEU A 1 87 ? -4.568 -7.695 7.305 1.00 88.38 87 LEU A N 1
ATOM 691 C CA . LEU A 1 87 ? -4.141 -6.478 7.999 1.00 88.38 87 LEU A CA 1
ATOM 692 C C . LEU A 1 87 ? -5.217 -5.388 7.984 1.00 88.38 87 LEU A C 1
ATOM 694 O O . LEU A 1 87 ? -5.459 -4.748 9.005 1.00 88.38 87 LEU A O 1
ATOM 698 N N . SER A 1 88 ? -5.844 -5.170 6.827 1.00 87.19 88 SER A N 1
ATOM 699 C CA . SER A 1 88 ? -6.805 -4.082 6.622 1.00 87.19 88 SER A CA 1
ATOM 700 C C . SER A 1 88 ? -8.257 -4.491 6.878 1.00 87.19 88 SER A C 1
ATOM 702 O O . SER A 1 88 ? -9.084 -3.636 7.184 1.00 87.19 88 SER A O 1
ATOM 704 N N . GLY A 1 89 ? -8.587 -5.780 6.753 1.00 89.25 89 GLY A N 1
ATOM 705 C CA . GLY A 1 89 ? -9.967 -6.272 6.757 1.00 89.25 89 GLY A CA 1
ATOM 706 C C . GLY A 1 89 ? -10.769 -5.889 5.506 1.00 89.25 89 GLY A C 1
ATOM 707 O O . GLY A 1 89 ? -11.992 -6.015 5.515 1.00 89.25 89 GLY A O 1
ATOM 708 N N . LEU A 1 90 ? -10.106 -5.391 4.458 1.00 90.56 90 LEU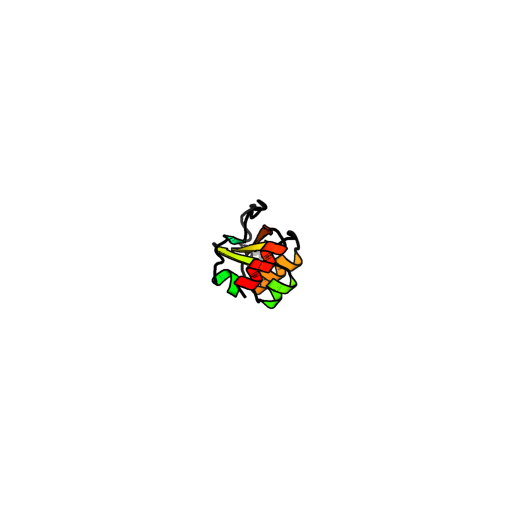 A N 1
ATOM 709 C CA . LEU A 1 90 ? -10.716 -4.888 3.226 1.00 90.56 90 LEU A CA 1
ATOM 710 C C . LEU A 1 90 ? -10.390 -5.806 2.045 1.00 90.56 90 LEU A C 1
ATOM 712 O O . LEU A 1 90 ? -9.333 -6.439 2.011 1.00 90.56 90 LEU A O 1
ATOM 716 N N . GLU A 1 91 ? -11.263 -5.831 1.038 1.00 90.50 91 GLU A N 1
ATO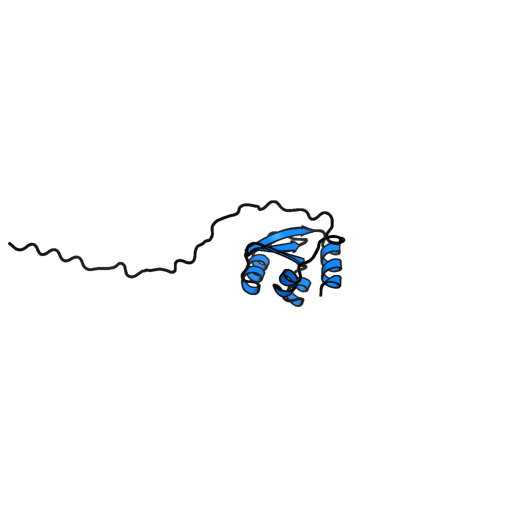M 717 C CA . GLU A 1 91 ? -10.935 -6.445 -0.252 1.00 90.50 91 GLU A CA 1
ATOM 718 C C . GLU A 1 91 ? -9.823 -5.649 -0.947 1.00 90.50 91 GLU A C 1
ATOM 720 O O . GLU A 1 91 ? -9.663 -4.458 -0.710 1.00 90.50 91 GLU A O 1
ATOM 725 N N . VAL A 1 92 ? -9.037 -6.288 -1.812 1.00 89.50 92 VAL A N 1
ATOM 726 C CA . VAL A 1 92 ? -7.838 -5.667 -2.401 1.00 89.50 92 VAL A CA 1
ATOM 727 C C . VAL A 1 92 ? -7.997 -5.548 -3.899 1.00 89.50 92 VAL A C 1
ATOM 729 O O . VAL A 1 92 ? -8.253 -6.545 -4.574 1.00 89.50 92 VAL A O 1
ATOM 732 N N . GLN A 1 93 ? -7.784 -4.337 -4.401 1.00 89.62 93 GLN A N 1
ATOM 733 C CA . GLN A 1 93 ? -7.756 -4.033 -5.821 1.00 89.62 93 GLN A CA 1
ATOM 734 C C . GLN A 1 93 ? -6.353 -3.573 -6.220 1.00 89.62 93 GLN A C 1
ATOM 736 O O . GLN A 1 93 ? -5.918 -2.469 -5.884 1.00 89.62 93 GLN A O 1
ATOM 741 N N . GLU A 1 94 ? -5.655 -4.418 -6.973 1.00 88.75 94 GLU A N 1
ATOM 742 C CA . GLU A 1 94 ? -4.317 -4.127 -7.482 1.00 88.75 94 GLU A CA 1
ATOM 743 C C . GLU A 1 94 ? -4.370 -3.231 -8.727 1.00 88.75 94 GLU A C 1
ATOM 745 O O . GLU A 1 94 ? -5.153 -3.442 -9.654 1.00 88.75 94 GLU A O 1
ATOM 750 N N . SER A 1 95 ? -3.510 -2.218 -8.755 1.00 86.94 95 SER A N 1
ATOM 751 C CA . SER A 1 95 ? -3.254 -1.351 -9.904 1.00 86.94 95 SER A CA 1
ATOM 752 C C . SER A 1 95 ? -1.775 -1.413 -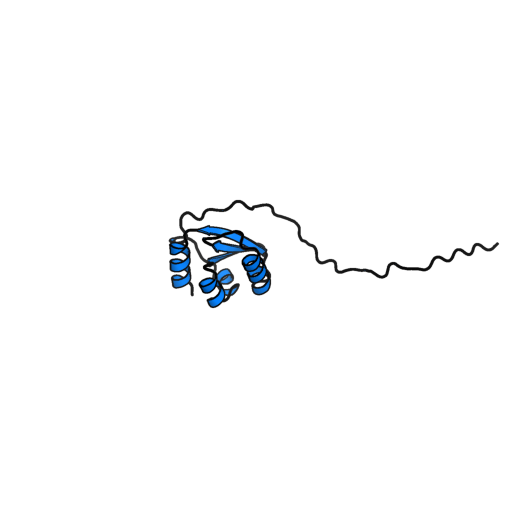10.257 1.00 86.94 95 SER A C 1
ATOM 754 O O . SER A 1 95 ? -0.919 -1.393 -9.374 1.00 86.94 95 SER A O 1
ATOM 756 N N . VAL A 1 96 ? -1.464 -1.472 -11.550 1.00 85.81 96 VAL A N 1
ATOM 757 C CA . VAL A 1 96 ? -0.078 -1.613 -12.011 1.00 85.81 96 VAL A CA 1
ATOM 758 C C . VAL A 1 96 ? 0.546 -0.239 -12.201 1.00 85.81 96 VAL A C 1
ATOM 760 O O . VAL A 1 96 ? -0.006 0.604 -12.917 1.00 85.81 96 VAL A O 1
ATOM 763 N N . ALA A 1 97 ? 1.706 -0.031 -11.587 1.00 86.19 97 ALA A N 1
ATOM 764 C CA . ALA A 1 97 ? 2.460 1.214 -11.651 1.00 86.19 97 ALA A CA 1
ATOM 765 C C . ALA A 1 97 ? 3.972 0.971 -11.685 1.00 86.19 97 ALA A C 1
ATOM 767 O O . ALA A 1 97 ? 4.460 -0.112 -11.376 1.00 86.19 97 ALA A O 1
ATOM 768 N N . SER A 1 98 ? 4.734 1.990 -12.073 1.00 86.69 98 SER A N 1
ATOM 769 C CA . SER A 1 98 ? 6.195 1.911 -12.096 1.00 86.69 98 SER A CA 1
ATOM 770 C C . SER A 1 98 ? 6.748 1.817 -10.669 1.00 86.69 98 SER A C 1
ATOM 772 O O . SER A 1 98 ? 6.379 2.623 -9.817 1.00 86.69 98 SER A O 1
ATOM 774 N N . ALA A 1 99 ? 7.692 0.903 -10.417 1.00 86.25 99 ALA A N 1
ATOM 775 C CA . ALA A 1 99 ? 8.330 0.758 -9.101 1.00 86.25 99 ALA A CA 1
ATOM 776 C C . ALA A 1 99 ? 8.946 2.075 -8.591 1.00 86.25 99 ALA A C 1
ATOM 778 O O . ALA A 1 99 ? 8.807 2.404 -7.416 1.00 86.25 99 ALA A O 1
ATOM 779 N N . SER A 1 100 ? 9.569 2.860 -9.480 1.00 86.94 100 SER A N 1
ATOM 780 C CA . SER A 1 100 ? 10.114 4.182 -9.143 1.00 86.94 100 SER A CA 1
ATOM 781 C C . SER A 1 100 ? 9.038 5.136 -8.623 1.00 86.94 100 SER A C 1
ATOM 783 O O . SER A 1 100 ? 9.215 5.712 -7.558 1.00 86.94 100 SER A O 1
ATOM 785 N N . GLU A 1 101 ? 7.894 5.234 -9.307 1.00 85.88 101 GLU A N 1
ATOM 786 C CA . GLU A 1 101 ? 6.809 6.127 -8.885 1.00 85.88 101 GLU A CA 1
ATOM 787 C C . GLU A 1 101 ? 6.168 5.675 -7.566 1.00 85.88 101 GLU A C 1
ATOM 789 O O . GLU A 1 101 ? 5.784 6.509 -6.747 1.00 85.88 101 GLU A O 1
ATOM 794 N N . ILE A 1 102 ? 6.057 4.360 -7.350 1.00 88.38 102 ILE A N 1
ATOM 795 C CA . ILE A 1 102 ? 5.570 3.789 -6.090 1.00 88.38 102 ILE A CA 1
ATOM 796 C C . ILE A 1 102 ? 6.498 4.196 -4.944 1.00 88.38 102 ILE A C 1
ATOM 798 O O . ILE A 1 102 ? 6.032 4.728 -3.941 1.00 88.38 102 ILE A O 1
ATOM 802 N N . LEU A 1 103 ? 7.808 3.997 -5.105 1.00 87.56 103 LEU A N 1
ATOM 803 C CA . LEU A 1 103 ? 8.810 4.340 -4.095 1.00 87.56 103 LEU A CA 1
ATOM 804 C C . LEU A 1 103 ? 8.846 5.840 -3.789 1.00 87.56 103 LEU A C 1
ATOM 806 O O . LEU A 1 103 ? 8.866 6.217 -2.617 1.00 87.56 103 LEU A O 1
ATOM 810 N N . GLU A 1 104 ? 8.819 6.686 -4.822 1.00 87.44 104 GLU A N 1
ATOM 811 C CA . GLU A 1 104 ? 8.748 8.142 -4.662 1.00 87.44 104 GLU A CA 1
ATOM 812 C C . GLU A 1 104 ? 7.519 8.536 -3.839 1.00 87.44 104 GLU A C 1
ATOM 814 O O . GLU A 1 104 ? 7.624 9.302 -2.882 1.00 87.44 104 GLU A O 1
ATOM 819 N N . LYS A 1 105 ? 6.358 7.947 -4.139 1.00 86.00 105 LYS A N 1
ATOM 820 C CA . LYS A 1 105 ? 5.121 8.278 -3.433 1.00 86.00 105 LYS A CA 1
ATOM 821 C C . LYS A 1 105 ? 5.066 7.725 -2.011 1.00 86.00 105 LYS A C 1
ATOM 823 O O . LYS A 1 105 ? 4.557 8.400 -1.122 1.00 86.00 105 LYS A O 1
ATOM 828 N N . ILE A 1 106 ? 5.627 6.540 -1.768 1.00 87.69 106 ILE A N 1
ATOM 829 C CA . ILE A 1 106 ? 5.781 5.997 -0.411 1.00 87.69 106 ILE A CA 1
ATOM 830 C C . ILE A 1 106 ? 6.626 6.951 0.440 1.00 87.69 106 ILE A C 1
ATOM 832 O O . ILE A 1 106 ? 6.255 7.214 1.580 1.00 87.69 106 ILE A O 1
ATOM 836 N N . ALA A 1 107 ? 7.714 7.499 -0.112 1.00 86.06 107 ALA A N 1
ATOM 837 C CA . ALA A 1 107 ? 8.572 8.457 0.587 1.00 86.06 107 ALA A CA 1
ATOM 838 C C . ALA A 1 107 ? 7.887 9.811 0.859 1.00 86.06 107 ALA A C 1
ATOM 840 O O . ALA A 1 107 ? 8.224 10.477 1.834 1.00 86.06 107 ALA A O 1
ATOM 841 N N . GLU A 1 108 ? 6.927 10.223 0.025 1.00 84.62 108 GLU A N 1
ATOM 842 C CA . GLU A 1 108 ? 6.108 11.420 0.266 1.00 84.62 108 GLU A CA 1
ATOM 843 C C . GLU A 1 108 ? 5.018 11.203 1.333 1.00 84.62 108 GLU A C 1
ATOM 845 O O . GLU A 1 108 ? 4.614 12.159 1.997 1.00 84.62 108 GLU A O 1
ATOM 850 N N . CYS A 1 109 ? 4.504 9.976 1.474 1.00 80.62 109 CYS A N 1
ATOM 851 C CA . CYS A 1 109 ? 3.338 9.670 2.308 1.00 80.62 109 CYS A CA 1
ATOM 852 C C . CYS A 1 109 ? 3.650 9.079 3.697 1.00 80.62 109 CYS A C 1
ATOM 854 O O . CYS A 1 109 ? 2.800 9.205 4.582 1.00 80.62 109 CYS A O 1
ATOM 856 N N . TYR A 1 110 ? 4.812 8.438 3.885 1.00 76.56 110 TYR A N 1
ATOM 857 C CA . TYR A 1 110 ? 5.236 7.758 5.123 1.00 76.56 110 TYR A CA 1
ATOM 858 C C . TYR A 1 110 ? 6.601 8.236 5.615 1.00 76.56 110 TYR A C 1
ATOM 860 O O . TYR A 1 110 ? 6.697 8.614 6.802 1.00 76.56 110 TYR A O 1
#